Protein AF-A0AA47AHB0-F1 (afdb_monomer)

pLDDT: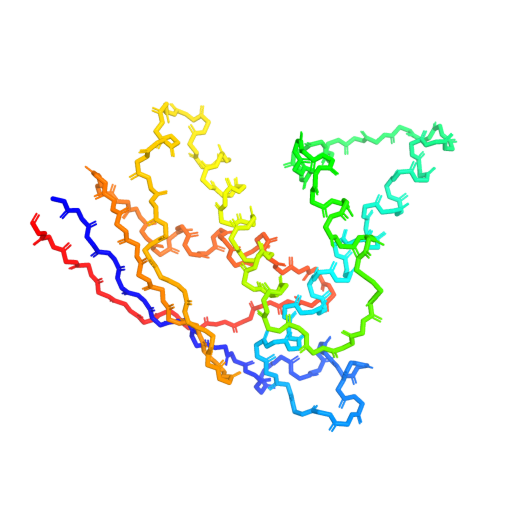 mean 71.01, std 17.1, range [33.78, 92.31]

Foldseek 3Di:
DKKKKKKKFFPQVVQCVLCVVVPPPHRDFLLSLLLVLVVVVVVVVVVVVVCVVVPHDDPDCPLLDDPDPVVVCVVVVDPDDPDDPVNSVVLLVVLLLSLLCVVCPPDPCSVFKDFPDWDGDGRIIITMIGGPDDDPVVVSVVSSQVSSADPSRHTDIDMDIDMDDD

Nearest PDB structures (foldseek):
  3i5k-assembly2_B  TM=6.118E-01  e=2.746E+00  Hepatitis C virus JFH-1
  2qe5-assembly2_B  TM=5.670E-01  e=3.506E+00  Hepatitis C virus subtype 1b
  3gnv-assembly2_B  TM=5.546E-01  e=3.727E+00  Hepatitis C virus isolate HC-J4
  2xwy-assembly1_A  TM=5.622E-01  e=4.476E+00  Hepacivirus hominis

Mean predicted aligned error: 10.67 Å

Sequence (166 aa):
MYQYRANVEFDIDGLKDFYIDDLMEQELNIYLMVECWIRDYIDINDMYIRMVEDGHEILEWESFLPSELSYRSLFVASNYKLGYKNQCIDYLYARFKQVVKGELISNSLIDRLEIERVYLLQNSMQILLNCNYNIDFEKFIKRWMAICSTEYHPVYYKLEGNVFIV

Organism: NCBI:txid423477

Solvent-accessible surface area (backbone atoms only — not comparable to full-atom values): 9806 Å² total; per-residue (Å²): 80,32,38,41,40,36,38,40,37,47,44,52,81,84,41,44,82,58,41,51,90,75,37,81,92,51,82,85,30,49,65,59,54,41,50,50,28,52,48,53,54,49,52,53,49,56,49,48,52,51,40,53,75,73,66,53,90,79,85,85,57,78,84,75,54,74,96,50,76,64,59,57,52,60,58,70,70,43,79,92,60,93,83,56,73,64,58,46,52,52,49,54,52,52,39,44,52,48,41,50,54,64,75,34,74,86,46,102,51,76,95,43,66,44,78,76,42,78,46,83,46,66,53,33,37,39,38,33,37,42,25,79,56,92,70,68,57,68,62,48,53,52,52,34,53,58,69,50,35,44,92,70,46,68,82,55,68,48,84,48,71,55,82,45,86,92

Secondary structure (DSSP, 8-state):
-EEEEEEEEE-HHHHGGGGTTT-TTS---HHHHHHHHHHHHHHHHHHHHHHHHTT----S-TTTS-S-THHHHHHHSS---S--HHHHHHHHHHHHHHHHHHHTTTSS-GGGEEEEEEEE-SSEEEEEEEESS---HHHHHHHHHHHH--SSS---EEEEEEEEE-

Structure (mmCIF, N/CA/C/O backbone):
data_AF-A0AA47AHB0-F1
#
_entry.id   AF-A0AA47AHB0-F1
#
loop_
_atom_site.group_PDB
_atom_site.id
_atom_site.type_symbol
_atom_site.label_atom_id
_atom_site.label_alt_id
_atom_site.label_comp_id
_atom_site.label_asym_id
_atom_site.label_entity_id
_atom_site.label_seq_id
_atom_site.pdbx_PDB_ins_code
_atom_site.Cartn_x
_atom_site.Cartn_y
_atom_site.Cartn_z
_atom_site.occupancy
_atom_site.B_iso_or_equiv
_atom_site.auth_seq_id
_atom_site.auth_comp_id
_atom_site.auth_asym_id
_atom_site.auth_atom_id
_atom_site.pdbx_PDB_model_num
ATOM 1 N N . MET A 1 1 ? -13.330 0.244 21.647 1.00 77.44 1 MET A N 1
ATOM 2 C CA . MET A 1 1 ? -12.214 0.531 20.719 1.00 77.44 1 MET A CA 1
ATOM 3 C C . MET A 1 1 ? -12.363 -0.415 19.536 1.00 77.44 1 MET A C 1
ATOM 5 O O . MET A 1 1 ? -12.715 -1.565 19.752 1.00 77.44 1 MET A O 1
ATOM 9 N N . TYR A 1 2 ? -12.188 0.041 18.299 1.00 83.00 2 TYR A N 1
ATOM 10 C CA . TYR A 1 2 ? -12.297 -0.833 17.127 1.00 83.00 2 TYR A CA 1
ATOM 11 C C . TYR A 1 2 ? -10.905 -1.271 16.696 1.00 83.00 2 TYR A C 1
ATOM 13 O O . TYR A 1 2 ? -10.003 -0.441 16.578 1.00 83.00 2 TYR A O 1
ATOM 21 N N . GLN A 1 3 ? -10.744 -2.565 16.450 1.00 86.31 3 GLN A N 1
ATOM 22 C CA . GLN A 1 3 ? -9.514 -3.119 15.913 1.00 86.31 3 GLN A CA 1
ATOM 23 C C . GLN A 1 3 ? -9.807 -3.807 14.583 1.00 86.31 3 GLN A C 1
ATOM 25 O O . GLN A 1 3 ? -10.663 -4.691 14.496 1.00 86.31 3 GLN A O 1
ATOM 30 N N . TYR A 1 4 ? -9.070 -3.412 13.551 1.00 87.19 4 TYR A N 1
ATOM 31 C CA . TYR A 1 4 ? -9.202 -3.960 12.207 1.00 87.19 4 TYR A CA 1
ATOM 32 C C . TYR A 1 4 ? -7.964 -4.764 11.861 1.00 8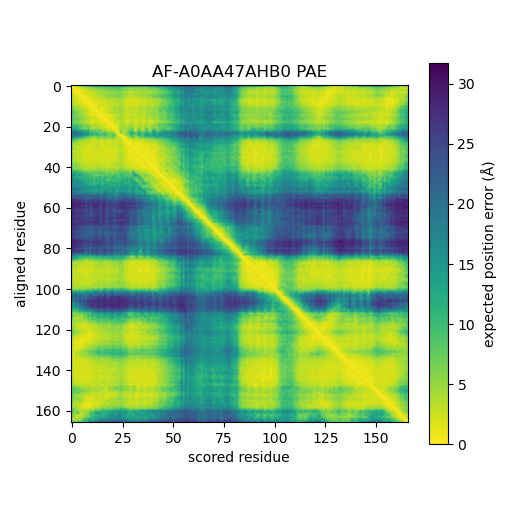7.19 4 TYR A C 1
ATOM 34 O O . TYR A 1 4 ? -6.836 -4.301 12.045 1.00 87.19 4 TYR A O 1
ATOM 42 N N . ARG A 1 5 ? -8.190 -5.976 11.355 1.00 89.56 5 ARG A N 1
ATOM 43 C CA . ARG A 1 5 ? -7.135 -6.865 10.873 1.00 89.56 5 ARG A CA 1
ATOM 44 C C . ARG A 1 5 ? -7.430 -7.244 9.437 1.00 89.56 5 ARG A C 1
ATOM 46 O O . ARG A 1 5 ? -8.510 -7.767 9.162 1.00 89.56 5 ARG A O 1
ATOM 53 N N . ALA A 1 6 ? -6.470 -7.012 8.553 1.00 88.88 6 ALA A N 1
ATOM 54 C CA . ALA A 1 6 ? -6.535 -7.474 7.173 1.00 88.88 6 ALA A CA 1
ATOM 55 C C . ALA A 1 6 ? -5.233 -8.127 6.734 1.00 88.88 6 ALA A C 1
ATOM 57 O O . ALA A 1 6 ? -4.149 -7.729 7.155 1.00 88.88 6 ALA A O 1
ATOM 58 N N . ASN A 1 7 ? -5.377 -9.081 5.826 1.00 90.94 7 ASN A N 1
ATOM 59 C CA . ASN A 1 7 ? -4.360 -9.504 4.891 1.00 90.94 7 ASN A CA 1
ATOM 60 C C . ASN A 1 7 ? -4.733 -8.941 3.511 1.00 90.94 7 ASN A C 1
ATOM 62 O O . ASN A 1 7 ? -5.852 -9.128 3.030 1.00 90.94 7 ASN A O 1
ATOM 66 N N . VAL A 1 8 ? -3.804 -8.218 2.903 1.00 90.75 8 VAL A N 1
ATOM 67 C CA . VAL A 1 8 ? -3.884 -7.744 1.521 1.00 90.75 8 VAL A CA 1
ATOM 68 C C . VAL A 1 8 ? -3.012 -8.676 0.699 1.00 90.75 8 VAL A C 1
ATOM 70 O O . VAL A 1 8 ? -1.794 -8.637 0.840 1.00 90.75 8 VAL A O 1
ATOM 73 N N . GLU A 1 9 ? -3.617 -9.541 -0.105 1.00 92.31 9 GLU A N 1
ATOM 74 C CA . GLU A 1 9 ? -2.903 -10.488 -0.968 1.00 92.31 9 GLU A CA 1
ATOM 75 C C . GLU A 1 9 ? -2.778 -9.906 -2.366 1.00 92.31 9 GLU A C 1
ATOM 77 O O . GLU A 1 9 ? -3.791 -9.573 -2.975 1.00 92.31 9 GLU A O 1
ATOM 82 N N . PHE A 1 10 ? -1.555 -9.773 -2.870 1.00 89.19 10 PHE A N 1
ATOM 83 C CA . PHE A 1 10 ? -1.300 -9.197 -4.186 1.00 89.19 10 PHE A CA 1
ATOM 84 C C . PHE A 1 10 ? -1.364 -10.281 -5.262 1.00 89.19 10 PHE A C 1
ATOM 86 O O . PHE A 1 10 ? -0.796 -11.363 -5.099 1.00 89.19 10 PHE A O 1
ATOM 93 N N . ASP A 1 11 ? -2.033 -9.976 -6.374 1.00 88.56 11 ASP A N 1
ATOM 94 C CA . ASP A 1 11 ? -2.075 -10.841 -7.554 1.00 88.56 11 ASP A CA 1
ATOM 95 C C . ASP A 1 11 ? -0.775 -10.689 -8.350 1.00 88.56 11 ASP A C 1
ATOM 97 O O . ASP A 1 11 ? -0.711 -10.025 -9.381 1.00 88.56 11 ASP A O 1
ATOM 101 N N . ILE A 1 12 ? 0.299 -11.261 -7.804 1.00 86.00 12 ILE A N 1
ATOM 102 C CA . ILE A 1 12 ? 1.646 -11.159 -8.367 1.00 86.00 12 ILE A CA 1
ATOM 103 C C . ILE A 1 12 ? 1.680 -11.668 -9.808 1.00 86.00 12 ILE A C 1
ATOM 105 O O . ILE A 1 12 ? 2.302 -11.040 -10.660 1.00 86.00 12 ILE A O 1
ATOM 109 N N . ASP A 1 13 ? 0.999 -12.776 -10.101 1.00 84.88 13 ASP A N 1
ATOM 110 C CA . ASP A 1 13 ? 0.973 -13.335 -11.451 1.00 84.88 13 ASP A CA 1
ATOM 111 C C . ASP A 1 13 ? 0.252 -12.408 -12.434 1.00 84.88 13 ASP A C 1
ATOM 113 O O . ASP A 1 13 ? 0.768 -12.180 -13.527 1.00 84.88 13 ASP A O 1
ATOM 117 N N . GLY A 1 14 ? -0.876 -11.813 -12.029 1.00 84.06 14 GLY A N 1
ATOM 118 C CA . GLY A 1 14 ? -1.599 -10.820 -12.828 1.00 84.06 14 GLY A CA 1
ATOM 119 C C . GLY A 1 14 ? -0.876 -9.476 -12.985 1.00 84.06 14 GLY A C 1
ATOM 120 O O . GLY A 1 14 ? -1.252 -8.681 -13.845 1.00 84.06 14 GLY A O 1
ATOM 121 N N . LEU A 1 15 ? 0.156 -9.212 -12.178 1.00 86.38 15 LEU A N 1
ATOM 122 C CA . LEU A 1 15 ? 0.914 -7.959 -12.197 1.00 86.38 15 LEU A CA 1
ATOM 123 C C . LEU A 1 15 ? 2.243 -8.045 -12.955 1.00 86.38 15 LEU A C 1
ATOM 125 O O . LEU A 1 15 ? 2.773 -7.003 -13.323 1.00 86.38 15 LEU A O 1
ATOM 129 N N . LYS A 1 16 ? 2.778 -9.242 -13.229 1.00 85.31 16 LYS A N 1
ATOM 130 C CA . LYS A 1 16 ? 4.114 -9.431 -13.836 1.00 85.31 16 LYS A CA 1
ATOM 131 C C . LYS A 1 16 ? 4.373 -8.571 -15.074 1.00 85.31 16 LYS A C 1
ATOM 133 O O . LYS A 1 16 ? 5.446 -7.985 -15.174 1.00 85.31 16 LYS A O 1
ATOM 138 N N . ASP A 1 17 ? 3.396 -8.460 -15.970 1.00 85.00 17 ASP A N 1
ATOM 139 C CA . ASP A 1 17 ? 3.545 -7.715 -17.226 1.00 85.00 17 ASP A CA 1
ATOM 140 C C . ASP A 1 17 ? 3.756 -6.208 -17.006 1.00 85.00 17 ASP A C 1
ATOM 142 O O . ASP A 1 17 ? 4.444 -5.565 -17.794 1.00 85.00 17 ASP A O 1
ATOM 146 N N . PHE A 1 18 ? 3.219 -5.648 -15.919 1.00 84.62 18 PHE A N 1
ATOM 147 C CA . PHE A 1 18 ? 3.375 -4.228 -15.588 1.00 84.62 18 PHE A CA 1
ATOM 148 C C . PHE A 1 18 ? 4.712 -3.903 -14.921 1.00 84.62 18 PHE A C 1
ATOM 150 O O . PHE A 1 18 ? 5.108 -2.748 -14.886 1.00 84.62 18 PHE A O 1
ATOM 157 N N . TYR A 1 19 ? 5.403 -4.912 -14.392 1.00 85.00 19 TYR A N 1
ATOM 158 C CA . TYR A 1 19 ? 6.684 -4.759 -13.701 1.00 85.00 19 TYR A CA 1
ATOM 159 C C . TYR A 1 19 ? 7.841 -5.367 -14.502 1.00 85.00 19 TYR A C 1
ATOM 161 O O . TYR A 1 19 ? 8.943 -5.509 -13.982 1.00 85.00 19 TYR A O 1
ATOM 169 N N . ILE A 1 20 ? 7.614 -5.767 -15.758 1.00 83.00 20 ILE A N 1
ATOM 170 C CA . ILE A 1 20 ? 8.561 -6.582 -16.531 1.00 83.00 20 ILE A CA 1
ATOM 171 C C . ILE A 1 20 ? 9.941 -5.935 -16.680 1.00 83.00 20 ILE A C 1
ATOM 173 O O . ILE A 1 20 ? 10.952 -6.626 -16.561 1.00 83.00 20 ILE A O 1
ATOM 177 N N . ASP A 1 21 ? 9.981 -4.613 -16.842 1.00 82.19 21 ASP A N 1
ATOM 178 C CA . ASP A 1 21 ? 11.222 -3.847 -16.976 1.00 82.19 21 ASP A CA 1
ATOM 179 C C . ASP A 1 21 ? 12.012 -3.777 -15.655 1.00 82.19 21 ASP A C 1
ATOM 181 O O . ASP A 1 21 ? 13.229 -3.589 -15.658 1.00 82.19 21 ASP A O 1
ATOM 185 N N . ASP A 1 22 ? 11.341 -4.003 -14.524 1.00 80.44 22 ASP A N 1
ATOM 186 C CA . ASP A 1 22 ? 11.926 -4.012 -13.181 1.00 80.44 22 ASP A CA 1
ATOM 187 C C . ASP A 1 22 ? 12.292 -5.411 -12.684 1.00 80.44 22 ASP A C 1
ATOM 189 O O . ASP A 1 22 ? 13.046 -5.559 -11.719 1.00 80.44 22 ASP A O 1
ATOM 193 N N . LEU A 1 23 ? 11.798 -6.455 -13.354 1.00 74.31 23 LEU A N 1
ATOM 194 C CA . LEU A 1 23 ? 11.972 -7.851 -12.950 1.00 74.31 23 LEU A CA 1
ATOM 195 C C . LEU A 1 23 ? 13.340 -8.453 -13.292 1.00 74.31 23 LEU A C 1
ATOM 197 O O . LEU A 1 23 ? 13.541 -9.645 -13.073 1.00 74.31 23 LEU A O 1
ATOM 201 N N . MET A 1 24 ? 14.284 -7.632 -13.764 1.00 69.94 24 MET A N 1
ATOM 202 C CA . MET A 1 24 ? 15.654 -7.966 -14.187 1.00 69.94 24 MET A CA 1
ATOM 203 C C . MET A 1 24 ? 16.184 -9.336 -13.708 1.00 69.94 24 MET A C 1
ATOM 205 O O . MET A 1 24 ? 16.384 -10.232 -14.525 1.00 69.94 24 MET A O 1
ATOM 209 N N . GLU A 1 25 ? 16.410 -9.504 -12.396 1.00 60.38 25 GLU A N 1
ATOM 210 C CA . GLU A 1 25 ? 16.933 -10.741 -11.777 1.00 60.38 25 GLU A CA 1
ATOM 211 C C . GLU A 1 25 ? 16.111 -11.224 -10.563 1.00 60.38 25 GLU A C 1
ATOM 213 O O . GLU A 1 25 ? 16.530 -12.138 -9.849 1.00 60.38 25 GLU A O 1
ATOM 218 N N . GLN A 1 26 ? 14.970 -10.596 -10.270 1.00 68.06 26 GLN A N 1
ATOM 219 C CA . GLN A 1 26 ? 14.223 -10.831 -9.031 1.00 68.06 26 GLN A CA 1
ATOM 220 C C . GLN A 1 26 ? 12.770 -11.188 -9.320 1.00 68.06 26 GLN A C 1
ATOM 222 O O . GLN A 1 26 ? 12.147 -10.636 -10.220 1.00 68.06 26 GLN A O 1
ATOM 227 N N . GLU A 1 27 ? 12.211 -12.106 -8.530 1.00 81.31 27 GLU A N 1
ATOM 228 C CA . GLU A 1 27 ? 10.776 -12.376 -8.574 1.00 81.31 27 GLU A CA 1
ATOM 229 C C . GLU A 1 27 ? 9.989 -11.175 -8.046 1.00 81.31 27 GLU A C 1
ATOM 231 O O . GLU A 1 27 ? 10.354 -10.572 -7.026 1.00 81.31 27 GLU A O 1
ATOM 236 N N . LEU A 1 28 ? 8.868 -10.879 -8.711 1.00 83.56 28 LEU A N 1
ATOM 237 C CA . LEU A 1 28 ? 7.942 -9.848 -8.269 1.00 83.56 28 LEU A CA 1
ATOM 238 C C . LEU A 1 28 ? 7.465 -10.178 -6.854 1.00 83.56 28 LEU A C 1
ATOM 240 O O . LEU A 1 28 ? 6.947 -11.259 -6.582 1.00 83.56 28 LEU A O 1
ATOM 244 N N . ASN A 1 29 ? 7.665 -9.230 -5.952 1.00 87.00 29 ASN A N 1
ATOM 245 C CA . ASN A 1 29 ? 7.243 -9.306 -4.565 1.00 87.00 29 ASN A CA 1
ATOM 246 C C . ASN A 1 29 ? 6.885 -7.896 -4.088 1.00 87.00 29 ASN A C 1
ATOM 248 O O . ASN A 1 29 ? 7.202 -6.906 -4.751 1.00 87.00 29 ASN A O 1
ATOM 252 N N . ILE A 1 30 ? 6.260 -7.793 -2.918 1.00 86.31 30 ILE A N 1
ATOM 253 C CA . ILE A 1 30 ? 5.766 -6.508 -2.413 1.00 86.31 30 ILE A CA 1
ATOM 254 C C . ILE A 1 30 ? 6.859 -5.442 -2.260 1.00 86.31 30 ILE A C 1
ATOM 256 O O . ILE A 1 30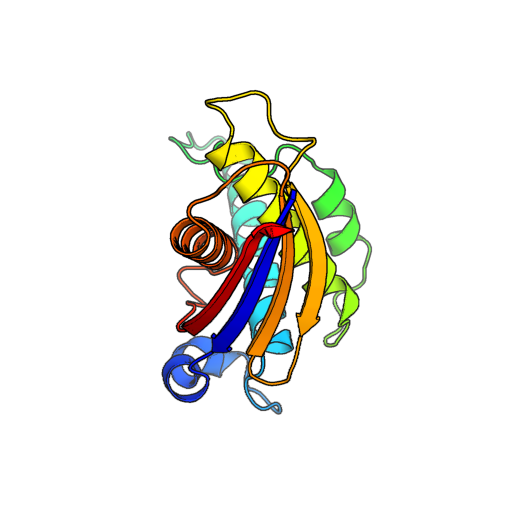 ? 6.575 -4.259 -2.418 1.00 86.31 30 ILE A O 1
ATOM 260 N N . TYR A 1 31 ? 8.100 -5.830 -1.952 1.00 83.50 31 TYR A N 1
ATOM 261 C CA . TYR A 1 31 ? 9.181 -4.862 -1.793 1.00 83.50 31 TYR A CA 1
ATOM 262 C C . TYR A 1 31 ? 9.531 -4.237 -3.137 1.00 83.50 31 TYR A C 1
ATOM 264 O O . TYR A 1 31 ? 9.570 -3.017 -3.224 1.00 83.50 31 TYR A O 1
ATOM 272 N N . LEU A 1 32 ? 9.677 -5.056 -4.184 1.00 84.94 32 LEU A N 1
ATOM 273 C CA . LEU A 1 32 ? 9.896 -4.553 -5.540 1.00 84.94 32 LEU A CA 1
ATOM 274 C C . LEU A 1 32 ? 8.721 -3.680 -5.998 1.00 84.94 32 LEU A C 1
ATOM 276 O O . LEU A 1 32 ? 8.930 -2.591 -6.518 1.00 84.94 32 LEU A O 1
ATOM 280 N N . MET A 1 33 ? 7.483 -4.105 -5.723 1.00 87.19 33 MET A N 1
ATOM 281 C CA . MET A 1 33 ? 6.298 -3.317 -6.072 1.00 87.19 33 MET A CA 1
ATOM 282 C C . MET A 1 33 ? 6.320 -1.924 -5.436 1.00 87.19 33 MET A C 1
ATOM 284 O O . MET A 1 33 ? 6.097 -0.926 -6.118 1.00 87.19 33 MET A O 1
ATOM 288 N N . VAL A 1 34 ? 6.604 -1.855 -4.132 1.00 85.31 34 VAL A N 1
ATOM 289 C CA . VAL A 1 34 ? 6.673 -0.588 -3.397 1.00 85.31 34 VAL A CA 1
ATOM 290 C C . VAL A 1 34 ? 7.861 0.257 -3.855 1.00 85.31 34 VAL A C 1
ATOM 292 O O . VAL A 1 34 ? 7.728 1.474 -3.939 1.00 85.31 34 VAL A O 1
ATOM 295 N N . GLU A 1 35 ? 9.001 -0.352 -4.183 1.00 81.81 35 GLU A N 1
ATOM 296 C CA . GLU A 1 35 ? 10.150 0.360 -4.752 1.00 81.81 35 GLU A CA 1
ATOM 297 C C . GLU A 1 35 ? 9.787 1.048 -6.076 1.00 81.81 35 GLU A C 1
ATOM 299 O O . GLU A 1 35 ? 10.059 2.241 -6.229 1.00 81.81 35 GLU A O 1
ATOM 304 N N . CYS A 1 36 ? 9.095 0.358 -6.987 1.00 84.31 36 CYS A N 1
ATOM 305 C CA . CYS A 1 36 ? 8.622 0.959 -8.236 1.00 84.31 36 CYS A CA 1
ATOM 306 C C . CYS A 1 36 ? 7.635 2.105 -7.976 1.00 84.31 36 CYS A C 1
ATOM 308 O O . CYS A 1 36 ? 7.762 3.174 -8.566 1.00 84.31 36 CYS A O 1
ATOM 310 N N . TRP A 1 37 ? 6.708 1.941 -7.025 1.00 87.19 37 TRP A N 1
ATOM 311 C CA . TRP A 1 37 ? 5.786 3.013 -6.634 1.00 87.19 37 TRP A CA 1
ATOM 312 C C . TRP A 1 37 ? 6.501 4.255 -6.098 1.00 87.19 37 TRP A C 1
ATOM 314 O O . TRP A 1 37 ? 6.108 5.381 -6.404 1.00 87.19 37 TRP A O 1
ATOM 324 N N . ILE A 1 38 ? 7.544 4.064 -5.284 1.00 80.56 38 ILE A N 1
ATOM 325 C CA . ILE A 1 38 ? 8.357 5.165 -4.760 1.00 80.56 38 ILE A CA 1
ATOM 326 C C . ILE A 1 38 ? 9.070 5.873 -5.913 1.00 80.56 38 ILE A C 1
ATOM 328 O O . ILE A 1 38 ? 9.065 7.104 -5.951 1.00 80.56 38 ILE A O 1
ATOM 332 N N . ARG A 1 39 ? 9.684 5.117 -6.830 1.00 80.56 39 ARG A N 1
ATOM 333 C CA . ARG A 1 39 ? 10.415 5.670 -7.975 1.00 80.56 39 ARG A CA 1
ATOM 334 C C . ARG A 1 39 ? 9.500 6.503 -8.857 1.00 80.56 39 ARG A C 1
ATOM 336 O O . ARG A 1 39 ? 9.773 7.683 -9.044 1.00 80.56 39 ARG A O 1
ATOM 343 N N . ASP A 1 40 ? 8.383 5.932 -9.294 1.00 80.25 40 ASP A N 1
ATOM 344 C CA . ASP A 1 40 ? 7.414 6.640 -10.126 1.00 80.25 40 ASP A CA 1
ATOM 345 C C . ASP A 1 40 ? 6.921 7.914 -9.447 1.00 80.25 40 ASP A C 1
ATOM 347 O O . ASP A 1 40 ? 6.800 8.965 -10.068 1.00 80.25 40 ASP A O 1
ATOM 351 N N . TYR A 1 41 ? 6.656 7.842 -8.143 1.00 75.06 41 TYR A N 1
ATOM 352 C CA . TYR A 1 41 ? 6.228 9.006 -7.392 1.00 75.06 41 TYR A CA 1
ATOM 353 C C . TYR A 1 41 ? 7.295 10.110 -7.354 1.00 75.06 41 TYR A C 1
ATOM 355 O O . TYR A 1 41 ? 6.956 11.290 -7.447 1.00 75.06 41 TYR A O 1
ATOM 363 N N . ILE A 1 42 ? 8.574 9.761 -7.205 1.00 72.62 42 ILE A N 1
ATOM 364 C CA . ILE A 1 42 ? 9.671 10.736 -7.258 1.00 72.62 42 ILE A CA 1
ATOM 365 C C . ILE A 1 42 ? 9.775 11.330 -8.663 1.00 72.62 42 ILE A C 1
ATOM 367 O O . ILE A 1 42 ? 9.806 12.554 -8.789 1.00 72.62 42 ILE A O 1
ATOM 371 N N . ASP A 1 43 ? 9.744 10.493 -9.699 1.00 69.25 43 ASP A N 1
ATOM 372 C CA . ASP A 1 43 ? 9.872 10.918 -11.093 1.00 69.25 43 ASP A CA 1
ATOM 373 C C . ASP A 1 43 ? 8.731 11.856 -11.514 1.00 69.25 43 ASP A C 1
ATOM 375 O O . ASP A 1 43 ? 8.980 12.912 -12.104 1.00 69.25 43 ASP A O 1
ATOM 379 N N . ILE A 1 44 ? 7.487 11.532 -11.140 1.00 65.56 44 ILE A N 1
ATOM 380 C CA . ILE A 1 44 ? 6.307 12.377 -11.383 1.00 65.56 44 ILE A CA 1
ATOM 381 C C . ILE A 1 44 ? 6.461 13.735 -10.686 1.00 65.56 44 ILE A C 1
ATOM 383 O O . ILE A 1 44 ? 6.180 14.775 -11.285 1.00 65.56 44 ILE A O 1
ATOM 387 N N . ASN A 1 45 ? 6.943 13.759 -9.441 1.00 64.50 45 ASN A N 1
ATOM 388 C CA . ASN A 1 45 ? 7.139 15.014 -8.713 1.00 64.50 45 ASN A CA 1
ATOM 389 C C . ASN A 1 45 ? 8.278 15.861 -9.280 1.00 64.50 45 ASN A C 1
ATOM 391 O O . ASN A 1 45 ? 8.147 17.080 -9.374 1.00 64.50 45 ASN A O 1
ATOM 395 N N . ASP A 1 46 ? 9.393 15.245 -9.664 1.00 66.00 46 ASP A N 1
ATOM 396 C CA . ASP A 1 46 ? 10.510 15.964 -10.274 1.00 66.00 46 ASP A CA 1
ATOM 397 C C . ASP A 1 46 ? 10.144 16.474 -11.676 1.00 66.00 46 ASP A C 1
ATOM 399 O O . ASP A 1 46 ? 10.610 17.537 -12.095 1.00 66.00 46 ASP A O 1
ATOM 403 N N . MET A 1 47 ? 9.288 15.761 -12.415 1.00 61.06 47 MET A N 1
ATOM 404 C CA . MET A 1 47 ? 8.676 16.278 -13.641 1.00 61.06 47 MET A CA 1
ATOM 405 C C . MET A 1 47 ? 7.788 17.494 -13.346 1.00 61.06 47 MET A C 1
ATOM 407 O O . MET A 1 47 ? 7.953 18.527 -13.990 1.00 61.06 47 MET A O 1
ATOM 411 N N . TYR A 1 48 ? 6.910 17.408 -12.343 1.00 59.97 48 TYR A N 1
ATOM 412 C CA . TYR A 1 48 ? 6.029 18.510 -11.946 1.00 59.97 48 TYR A CA 1
ATOM 413 C C . TYR A 1 48 ? 6.811 19.774 -11.575 1.00 59.97 48 TYR A C 1
ATOM 415 O O . TYR A 1 48 ? 6.502 20.857 -12.065 1.00 59.97 48 TYR A O 1
ATOM 423 N N . ILE A 1 49 ? 7.847 19.646 -10.740 1.00 62.47 49 ILE A N 1
ATOM 424 C CA . ILE A 1 49 ? 8.662 20.787 -10.301 1.00 62.47 49 ILE A CA 1
ATOM 425 C C . ILE A 1 49 ? 9.293 21.486 -11.503 1.00 62.47 49 ILE A C 1
ATOM 427 O O . ILE A 1 49 ? 9.195 22.705 -11.603 1.00 62.47 49 ILE A O 1
ATOM 431 N N . ARG A 1 50 ? 9.858 20.718 -12.443 1.00 60.16 50 ARG A N 1
ATOM 432 C CA . ARG A 1 50 ? 10.418 21.273 -13.681 1.00 60.16 50 ARG A CA 1
ATOM 433 C C . ARG A 1 50 ? 9.362 22.011 -14.501 1.00 60.16 50 ARG A C 1
ATOM 435 O O . ARG A 1 50 ? 9.620 23.117 -14.950 1.00 60.16 50 ARG A O 1
ATOM 442 N N . MET A 1 51 ? 8.149 21.466 -14.623 1.00 58.03 51 MET A N 1
ATOM 443 C CA . MET A 1 51 ? 7.058 22.135 -15.344 1.00 58.03 51 MET A CA 1
ATOM 444 C C . MET A 1 51 ? 6.624 23.458 -14.690 1.00 58.03 51 MET A C 1
ATOM 446 O O . MET A 1 51 ? 6.348 24.420 -15.406 1.00 58.03 51 MET A O 1
ATOM 450 N N . VAL A 1 52 ? 6.590 23.532 -13.352 1.00 60.88 52 VAL A N 1
ATOM 451 C CA . VAL A 1 52 ? 6.323 24.790 -12.625 1.00 60.88 52 VAL A CA 1
ATOM 452 C C . VAL A 1 52 ? 7.457 25.794 -12.833 1.00 60.88 52 VAL A C 1
ATOM 454 O O . VAL A 1 52 ? 7.192 26.965 -13.101 1.00 60.88 52 VAL A O 1
ATOM 457 N N . GLU A 1 53 ? 8.713 25.352 -12.709 1.00 65.69 53 GLU A N 1
ATOM 458 C CA . GLU A 1 53 ? 9.900 26.195 -12.912 1.00 65.69 53 GLU A CA 1
ATOM 459 C C . GLU A 1 53 ? 9.971 26.750 -14.344 1.00 65.69 53 GLU A C 1
ATOM 461 O O . GLU A 1 53 ? 10.330 27.913 -14.532 1.00 65.69 53 GLU A O 1
ATOM 466 N N . ASP A 1 54 ? 9.535 25.964 -15.330 1.00 67.19 54 ASP A N 1
ATOM 467 C CA . ASP A 1 54 ? 9.454 26.344 -16.745 1.00 67.19 54 ASP A CA 1
ATOM 468 C C . ASP A 1 54 ? 8.209 27.200 -17.081 1.00 67.19 54 ASP A C 1
ATOM 470 O O . ASP A 1 54 ? 8.006 27.596 -18.231 1.00 67.19 54 ASP A O 1
ATOM 474 N N . GLY A 1 55 ? 7.386 27.547 -16.083 1.00 54.69 55 GLY A N 1
ATOM 475 C CA . GLY A 1 55 ? 6.278 28.498 -16.218 1.00 54.69 55 GLY A CA 1
ATOM 476 C C . GLY A 1 55 ? 5.004 27.930 -16.850 1.00 54.69 55 GLY A C 1
ATOM 477 O O . GLY A 1 55 ? 4.176 28.700 -17.341 1.00 54.69 55 GLY A O 1
ATOM 478 N N . HIS A 1 56 ? 4.826 26.607 -16.852 1.00 52.91 56 HIS A N 1
ATOM 479 C CA . HIS A 1 56 ? 3.584 25.983 -17.305 1.00 52.91 56 HIS A CA 1
ATOM 480 C C . HIS A 1 56 ? 2.469 26.139 -16.253 1.00 52.91 56 HIS A C 1
ATOM 482 O O . HIS A 1 56 ? 2.684 25.890 -15.067 1.00 52.91 56 HIS A O 1
ATOM 488 N N . GLU A 1 57 ? 1.256 26.521 -16.675 1.00 46.91 57 GLU A N 1
ATOM 489 C CA . GLU A 1 57 ? 0.069 26.474 -15.808 1.00 46.91 57 GLU A CA 1
ATOM 490 C C . GLU A 1 57 ? -0.300 25.018 -15.513 1.00 46.91 57 GLU A C 1
ATOM 492 O O . GLU A 1 57 ? -0.527 24.229 -16.434 1.00 46.91 57 GLU A O 1
ATOM 497 N N . ILE A 1 58 ? -0.391 24.662 -14.229 1.00 50.72 58 ILE A N 1
ATOM 498 C CA . ILE A 1 58 ? -0.776 23.316 -13.806 1.00 50.72 58 ILE A CA 1
ATOM 499 C C . ILE A 1 58 ? -2.157 23.369 -13.157 1.00 50.72 58 ILE A C 1
ATOM 501 O O . ILE A 1 58 ? -2.327 23.853 -12.041 1.00 50.72 58 ILE A O 1
ATOM 505 N N . LEU A 1 59 ? -3.160 22.875 -13.880 1.00 41.28 59 LEU A N 1
ATOM 506 C CA . LEU A 1 59 ? -4.515 22.690 -13.369 1.00 41.28 59 LEU A CA 1
ATOM 507 C C . LEU A 1 59 ? -4.579 21.419 -12.499 1.00 41.28 59 LEU A C 1
ATOM 509 O O . LEU A 1 59 ? -4.276 20.328 -12.968 1.00 41.28 59 LEU A O 1
ATOM 513 N N . GLU A 1 60 ? -5.005 21.590 -11.243 1.00 42.78 60 GLU A N 1
ATOM 514 C CA . GLU A 1 60 ? -5.612 20.575 -10.354 1.00 42.78 60 GLU A CA 1
ATOM 515 C C . GLU A 1 60 ? -4.756 19.422 -9.775 1.00 42.78 60 GLU A C 1
ATOM 517 O O . GLU A 1 60 ? -5.318 18.447 -9.281 1.00 42.78 60 GLU A O 1
ATOM 522 N N . TRP A 1 61 ? -3.425 19.523 -9.699 1.00 43.31 61 TRP A N 1
ATOM 523 C CA . TRP A 1 61 ? -2.605 18.460 -9.067 1.00 43.31 61 TRP A CA 1
ATOM 524 C C . TRP A 1 61 ? -2.104 18.760 -7.643 1.00 43.31 61 TRP A C 1
ATOM 526 O O . TRP A 1 61 ? -1.553 17.873 -6.991 1.00 43.31 61 TRP A O 1
ATOM 536 N N . GLU A 1 62 ? -2.372 19.952 -7.094 1.00 37.25 62 GLU A N 1
ATOM 537 C CA . GLU A 1 62 ? -2.006 20.329 -5.710 1.00 37.25 62 GLU A CA 1
ATOM 538 C C . GLU A 1 62 ? -2.603 19.402 -4.629 1.00 37.25 62 GLU A C 1
ATOM 540 O O . GLU A 1 62 ? -2.122 19.375 -3.499 1.00 37.25 62 GLU A O 1
ATOM 545 N N . SER A 1 63 ? -3.617 18.598 -4.967 1.00 40.00 63 SER A N 1
ATOM 546 C CA . SER A 1 63 ? -4.220 17.604 -4.067 1.00 40.00 63 SER A CA 1
ATOM 547 C C . SER A 1 63 ? -3.423 16.294 -3.936 1.00 40.00 63 SER A C 1
ATOM 549 O O . SER A 1 63 ? -3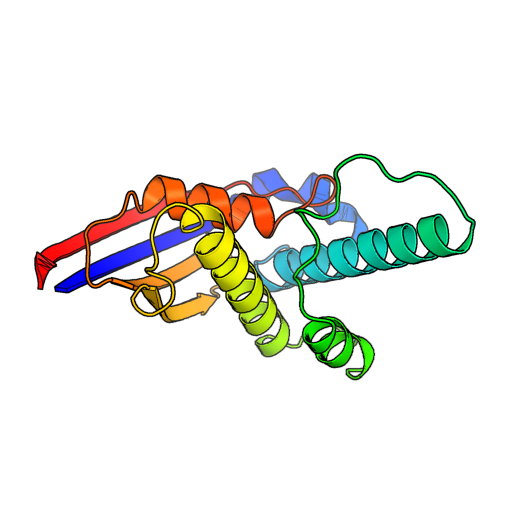.654 15.538 -2.991 1.00 40.00 63 SER A O 1
ATOM 551 N N . PHE A 1 64 ? -2.475 16.028 -4.845 1.00 39.66 64 PHE A N 1
ATOM 552 C CA . PHE A 1 64 ? -1.668 14.797 -4.881 1.00 39.66 64 PHE A CA 1
ATOM 553 C C . PHE A 1 64 ? -0.270 14.954 -4.272 1.00 39.66 64 PHE A C 1
ATOM 555 O O . PHE A 1 64 ? 0.397 13.957 -3.973 1.00 39.66 64 PHE A O 1
ATOM 562 N N . LEU A 1 65 ? 0.169 16.194 -4.047 1.00 41.47 65 LEU A N 1
ATOM 563 C CA . LEU A 1 65 ? 1.429 16.490 -3.382 1.00 41.47 65 LEU A CA 1
ATOM 564 C C . LEU A 1 65 ? 1.229 16.416 -1.858 1.00 41.47 65 LEU A C 1
ATOM 566 O O . LEU A 1 65 ? 0.438 17.184 -1.306 1.00 41.47 65 LEU A O 1
ATOM 570 N N . PRO A 1 66 ? 1.935 15.545 -1.113 1.00 40.94 66 PRO A N 1
ATOM 571 C CA . PRO A 1 66 ? 2.036 15.714 0.322 1.00 40.94 66 PRO A CA 1
ATOM 572 C C . PRO A 1 66 ? 2.607 17.093 0.605 1.00 40.94 66 PRO A C 1
ATOM 574 O O . PRO A 1 66 ? 3.681 17.456 0.131 1.00 40.94 66 PRO A O 1
ATOM 577 N N . SER A 1 67 ? 1.907 17.813 1.469 1.00 41.34 67 SER A N 1
ATOM 578 C CA . SER A 1 67 ? 2.245 19.137 1.988 1.00 41.34 67 SER A CA 1
ATOM 579 C C . SER A 1 67 ? 3.590 19.225 2.732 1.00 41.34 67 SER A C 1
ATOM 581 O O . SER A 1 67 ? 3.840 20.217 3.409 1.00 41.34 67 SER A O 1
ATOM 583 N N . GLU A 1 68 ? 4.438 18.195 2.697 1.00 43.53 68 GLU A N 1
ATOM 584 C CA . GLU A 1 68 ? 5.703 18.166 3.420 1.00 43.53 68 GLU A CA 1
ATOM 585 C C . GLU A 1 68 ? 6.864 17.739 2.518 1.00 43.53 68 GLU A C 1
ATOM 587 O O . GLU A 1 68 ? 7.091 16.560 2.243 1.00 43.53 68 GLU A O 1
ATOM 592 N N . LEU A 1 69 ? 7.683 18.737 2.179 1.00 37.97 69 LEU A N 1
ATOM 593 C CA . LEU A 1 69 ? 9.052 18.638 1.661 1.00 37.97 69 LEU A CA 1
ATOM 594 C C . LEU A 1 69 ? 9.967 17.671 2.456 1.00 37.97 69 LEU A C 1
ATOM 596 O O . LEU A 1 69 ? 11.052 17.343 1.984 1.00 37.97 69 LEU A O 1
ATOM 600 N N . SER A 1 70 ? 9.556 17.200 3.642 1.00 38.19 70 SER A N 1
ATOM 601 C CA . SER A 1 70 ? 10.332 16.319 4.529 1.00 38.19 70 SER A CA 1
ATOM 602 C C . SER A 1 70 ? 10.556 14.913 3.959 1.00 38.19 70 SER A C 1
ATOM 604 O O . SER A 1 70 ? 11.624 14.335 4.166 1.00 38.19 70 SER A O 1
ATOM 606 N N . TYR A 1 71 ? 9.605 14.373 3.188 1.00 41.84 71 TYR A N 1
ATOM 607 C CA . TYR A 1 71 ? 9.751 13.040 2.592 1.00 41.84 71 TYR A CA 1
ATOM 608 C C . TYR A 1 71 ? 10.708 13.040 1.399 1.00 41.84 71 TYR A C 1
ATOM 610 O O . TYR A 1 71 ? 11.473 12.090 1.240 1.00 41.84 71 TYR A O 1
ATOM 618 N N . ARG A 1 72 ? 10.765 14.139 0.631 1.00 40.25 72 ARG A N 1
ATOM 619 C CA . ARG A 1 72 ? 11.793 14.342 -0.404 1.00 40.25 72 ARG A CA 1
ATOM 620 C C . ARG A 1 72 ? 13.190 14.230 0.212 1.00 40.25 72 ARG A C 1
ATOM 622 O O . ARG A 1 72 ? 14.040 13.544 -0.333 1.00 40.25 72 ARG A O 1
ATOM 629 N N . SER A 1 73 ? 13.401 14.801 1.396 1.00 38.56 73 SER A N 1
ATOM 630 C CA . SER A 1 73 ? 14.680 14.734 2.113 1.00 38.56 73 SER A CA 1
ATOM 631 C C . SER A 1 73 ? 15.061 13.320 2.570 1.00 38.56 73 SER A C 1
ATOM 633 O O . SER A 1 73 ? 16.242 12.994 2.572 1.00 38.56 73 SER A O 1
ATOM 635 N N . LEU A 1 74 ? 14.094 12.468 2.934 1.00 39.62 74 LEU A N 1
ATOM 636 C CA . LEU A 1 74 ? 14.358 11.077 3.339 1.00 39.62 74 LEU A CA 1
ATOM 637 C C . LEU A 1 74 ? 14.788 10.197 2.152 1.00 39.62 74 LEU A C 1
ATOM 639 O O . LEU A 1 74 ? 15.699 9.377 2.291 1.00 39.62 74 LEU A O 1
ATOM 643 N N . PHE A 1 75 ? 14.180 10.404 0.981 1.00 38.75 75 PHE A N 1
ATOM 644 C CA . PHE A 1 75 ? 14.460 9.616 -0.225 1.00 38.75 75 PHE A CA 1
ATOM 645 C C . PHE A 1 75 ? 15.611 10.174 -1.078 1.00 38.75 75 PHE A C 1
ATOM 647 O O . PHE A 1 75 ? 16.362 9.396 -1.649 1.00 38.75 75 PHE A O 1
ATOM 654 N N . VAL A 1 76 ? 15.817 11.496 -1.117 1.00 39.28 76 VAL A N 1
ATOM 655 C CA . VAL A 1 76 ? 16.930 12.130 -1.854 1.00 39.28 76 VAL A CA 1
ATOM 656 C C . VAL A 1 76 ? 18.258 12.029 -1.087 1.00 39.28 76 VAL A C 1
ATOM 658 O O . VAL A 1 76 ? 19.315 11.947 -1.707 1.00 39.28 76 VAL A O 1
ATOM 661 N N . ALA A 1 77 ? 18.243 11.999 0.255 1.00 34.16 77 ALA A N 1
ATOM 662 C CA . ALA A 1 77 ? 19.470 11.858 1.053 1.00 34.16 77 ALA A CA 1
ATOM 663 C C . ALA A 1 77 ? 19.962 10.405 1.187 1.00 34.16 77 ALA A C 1
ATOM 665 O O . ALA A 1 77 ? 21.127 10.177 1.523 1.00 34.16 77 ALA A O 1
ATOM 666 N N . SER A 1 78 ? 19.100 9.415 0.938 1.00 35.28 78 SER A N 1
ATOM 667 C CA . SER A 1 78 ? 19.511 8.016 0.881 1.00 35.28 78 SER A CA 1
ATOM 668 C C . SER A 1 78 ? 19.890 7.679 -0.557 1.00 35.28 78 SER A C 1
ATOM 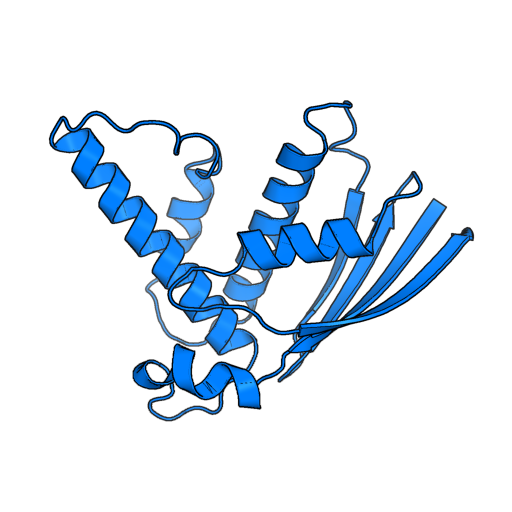670 O O . SER A 1 78 ? 19.042 7.606 -1.433 1.00 35.28 78 SER A O 1
ATOM 672 N N . ASN A 1 79 ? 21.190 7.500 -0.810 1.00 33.78 79 ASN A N 1
ATOM 673 C CA . ASN A 1 79 ? 21.698 6.918 -2.053 1.00 33.78 79 ASN A CA 1
ATOM 674 C C . ASN A 1 79 ? 20.820 5.720 -2.451 1.00 33.78 79 ASN A C 1
ATOM 676 O O . ASN A 1 79 ? 20.886 4.688 -1.780 1.00 33.78 79 ASN A O 1
ATOM 680 N N . TYR A 1 80 ? 20.008 5.881 -3.501 1.00 41.34 80 TYR A N 1
ATOM 681 C CA . TYR A 1 80 ? 19.101 4.869 -4.040 1.00 41.34 80 TYR A CA 1
ATOM 682 C C . TYR A 1 80 ? 19.909 3.597 -4.342 1.00 41.34 80 TYR A C 1
ATOM 684 O O . TYR A 1 80 ? 20.630 3.500 -5.334 1.00 41.34 80 TYR A O 1
ATOM 692 N N . LYS A 1 81 ? 19.864 2.637 -3.422 1.00 37.72 81 LYS A N 1
ATOM 693 C CA . LYS A 1 81 ? 20.380 1.283 -3.595 1.00 37.72 81 LYS A CA 1
ATOM 694 C C . LYS A 1 81 ? 19.204 0.358 -3.340 1.00 37.72 81 LYS A C 1
ATOM 696 O O . LYS A 1 81 ? 18.610 0.447 -2.267 1.00 37.72 81 LYS A O 1
ATOM 701 N N . LEU A 1 82 ? 18.900 -0.494 -4.322 1.00 40.12 82 LEU A N 1
ATOM 702 C CA . LEU A 1 82 ? 17.897 -1.555 -4.222 1.00 40.12 82 LEU A CA 1
ATOM 703 C C . LEU A 1 82 ? 17.989 -2.263 -2.856 1.00 40.12 82 LEU A C 1
ATOM 705 O O . LEU A 1 82 ? 19.088 -2.664 -2.454 1.00 40.12 82 LEU A O 1
ATOM 709 N N . GLY A 1 83 ? 16.856 -2.449 -2.166 1.00 43.59 83 GLY A N 1
ATOM 710 C CA . GLY A 1 83 ? 16.761 -3.407 -1.061 1.00 43.59 83 GLY A CA 1
ATOM 711 C C . GLY A 1 83 ? 16.621 -2.871 0.369 1.00 43.59 83 GLY A C 1
ATOM 712 O O . GLY A 1 83 ? 16.935 -3.610 1.308 1.00 43.59 83 GLY A O 1
ATOM 713 N N . TYR A 1 84 ? 16.116 -1.657 0.612 1.00 58.53 84 TYR A N 1
ATOM 714 C CA . TYR A 1 84 ? 15.855 -1.213 1.992 1.00 58.53 84 TYR A CA 1
ATOM 715 C C . TYR A 1 84 ? 14.387 -1.380 2.395 1.00 58.53 84 TYR A C 1
ATOM 717 O O . TYR A 1 84 ? 13.575 -0.467 2.290 1.00 58.53 84 TYR A O 1
ATOM 725 N N . LYS A 1 85 ? 14.074 -2.539 2.993 1.00 63.03 85 LYS A N 1
ATOM 726 C CA . LYS A 1 85 ? 12.762 -2.884 3.586 1.00 63.03 85 LYS A CA 1
ATOM 727 C C . LYS A 1 85 ? 12.124 -1.766 4.429 1.00 63.03 85 LYS A C 1
ATOM 729 O O . LYS A 1 85 ? 10.902 -1.651 4.457 1.00 63.03 85 LYS A O 1
ATOM 734 N N . ASN A 1 86 ? 12.935 -0.952 5.107 1.00 63.81 86 ASN A N 1
ATOM 735 C CA . ASN A 1 86 ? 12.458 0.163 5.930 1.00 63.81 86 ASN A CA 1
ATOM 736 C C . ASN A 1 86 ? 11.857 1.300 5.086 1.00 63.81 86 ASN A C 1
ATOM 738 O O . ASN A 1 86 ? 10.818 1.831 5.456 1.00 63.81 86 ASN A O 1
ATOM 742 N N . GLN A 1 87 ? 12.436 1.607 3.920 1.00 70.88 87 GLN A N 1
ATOM 743 C CA . GLN A 1 87 ? 11.927 2.646 3.016 1.00 70.88 87 GLN A CA 1
ATOM 744 C C . GLN A 1 87 ? 10.540 2.291 2.466 1.00 70.88 87 GLN A C 1
ATOM 746 O O . GLN A 1 87 ? 9.680 3.161 2.347 1.00 70.88 87 GLN A O 1
ATOM 751 N N . CYS A 1 88 ? 10.295 1.004 2.196 1.00 76.62 88 CYS A N 1
ATOM 752 C CA . CYS A 1 88 ? 8.980 0.523 1.776 1.00 76.62 88 CYS A CA 1
ATOM 753 C C . CYS A 1 88 ? 7.915 0.767 2.856 1.00 76.62 88 CYS A C 1
ATOM 755 O O . CYS A 1 88 ? 6.825 1.255 2.565 1.00 76.62 88 CYS A O 1
ATOM 757 N N . ILE A 1 89 ? 8.235 0.455 4.116 1.00 78.62 89 ILE A N 1
ATOM 758 C CA . ILE A 1 89 ? 7.322 0.673 5.247 1.00 78.62 89 ILE A CA 1
ATOM 759 C C . ILE A 1 89 ? 7.079 2.172 5.459 1.00 78.62 89 ILE A C 1
ATOM 761 O O . ILE A 1 89 ? 5.930 2.578 5.637 1.00 78.62 89 ILE A O 1
ATOM 765 N N . ASP A 1 90 ? 8.127 2.994 5.385 1.00 74.81 90 ASP A N 1
ATOM 766 C CA . ASP A 1 90 ? 8.020 4.447 5.536 1.00 74.81 90 ASP A CA 1
ATOM 767 C C . ASP A 1 90 ? 7.140 5.070 4.444 1.00 74.81 90 ASP A C 1
ATOM 769 O O . ASP A 1 90 ? 6.292 5.913 4.747 1.00 74.81 90 ASP A O 1
ATOM 773 N N . TYR A 1 91 ? 7.281 4.622 3.189 1.00 80.44 91 TYR A N 1
ATOM 774 C CA . TYR A 1 91 ? 6.416 5.038 2.082 1.00 80.44 91 TYR A CA 1
ATOM 775 C C . TYR A 1 91 ? 4.955 4.660 2.332 1.00 80.44 91 TYR A C 1
ATOM 777 O O . TYR A 1 91 ? 4.074 5.520 2.283 1.00 80.44 91 TYR A O 1
ATOM 785 N N . LEU A 1 92 ? 4.691 3.391 2.659 1.00 83.94 92 LEU A N 1
ATOM 786 C CA . LEU A 1 92 ? 3.341 2.906 2.948 1.00 83.94 92 LEU A CA 1
ATOM 787 C C . LEU A 1 92 ? 2.700 3.706 4.089 1.00 83.94 92 LEU A C 1
ATOM 789 O O . LEU A 1 92 ? 1.548 4.126 3.976 1.00 83.94 92 LEU A O 1
ATOM 793 N N . TYR A 1 93 ? 3.455 3.986 5.153 1.00 79.94 93 TYR A N 1
ATOM 794 C CA . TYR A 1 93 ? 2.998 4.800 6.277 1.00 79.94 93 TYR A CA 1
ATOM 795 C C . TYR A 1 93 ? 2.750 6.270 5.888 1.00 79.94 93 TYR A C 1
ATOM 797 O O . TYR A 1 93 ? 1.769 6.876 6.326 1.00 79.94 93 TYR A O 1
ATOM 805 N N . ALA A 1 94 ? 3.586 6.850 5.024 1.00 76.56 94 ALA A N 1
ATOM 806 C CA . ALA A 1 94 ? 3.385 8.199 4.499 1.00 76.56 94 ALA A CA 1
ATOM 807 C C . ALA A 1 94 ? 2.086 8.300 3.686 1.00 76.56 94 ALA A C 1
ATOM 809 O O . ALA A 1 94 ? 1.284 9.213 3.898 1.00 76.56 94 ALA A O 1
ATOM 810 N N . ARG A 1 95 ? 1.838 7.326 2.801 1.00 82.75 95 ARG A N 1
ATOM 811 C CA . ARG A 1 95 ? 0.597 7.245 2.018 1.00 82.75 95 ARG A CA 1
ATOM 812 C C . ARG A 1 95 ? -0.621 7.000 2.888 1.00 82.75 95 ARG A C 1
ATOM 814 O O . ARG A 1 95 ? -1.646 7.639 2.680 1.00 82.75 95 ARG A O 1
ATOM 821 N N . PHE A 1 96 ? -0.493 6.171 3.920 1.00 82.25 96 PHE A N 1
ATOM 822 C CA . PHE A 1 96 ? -1.545 5.997 4.915 1.00 82.25 96 PHE A CA 1
ATOM 823 C C . PHE A 1 96 ? -1.921 7.339 5.548 1.00 82.25 96 PHE A C 1
ATOM 825 O O . PHE A 1 96 ? -3.095 7.696 5.583 1.00 82.25 96 PHE A O 1
ATOM 832 N N . LYS A 1 97 ? -0.934 8.134 5.982 1.00 76.56 97 LYS A N 1
ATOM 833 C CA . LYS A 1 97 ? -1.187 9.467 6.545 1.00 76.56 97 LYS A CA 1
ATOM 834 C C . LYS A 1 97 ? -1.858 10.413 5.551 1.00 76.56 97 LYS A C 1
ATOM 836 O O . LYS A 1 97 ? -2.684 11.218 5.972 1.00 76.56 97 LYS A O 1
ATOM 841 N N . GLN A 1 98 ? -1.534 10.333 4.260 1.00 75.19 98 GLN A N 1
ATOM 842 C CA . GLN A 1 98 ? -2.223 11.112 3.225 1.00 75.19 98 GLN A CA 1
ATOM 843 C C . GLN A 1 98 ? -3.691 10.704 3.099 1.00 75.19 98 GLN A C 1
ATOM 845 O O . GLN A 1 98 ? -4.548 11.580 3.074 1.00 75.19 98 GLN A O 1
ATOM 850 N N . VAL A 1 99 ? -3.991 9.401 3.098 1.00 77.25 99 VAL A N 1
ATOM 851 C CA . VAL A 1 99 ? -5.372 8.891 3.084 1.00 77.25 99 VAL A CA 1
ATOM 852 C C . VAL A 1 99 ? -6.107 9.371 4.329 1.00 77.25 99 VAL A C 1
ATOM 854 O O . VAL A 1 99 ? -7.189 9.922 4.214 1.00 77.25 99 VAL A O 1
ATOM 857 N N . VAL A 1 100 ? -5.501 9.257 5.514 1.00 73.44 100 VAL A N 1
ATOM 858 C CA . VAL A 1 100 ? -6.076 9.773 6.766 1.00 73.44 100 VAL A CA 1
ATOM 859 C C . VAL A 1 100 ? -6.353 11.271 6.669 1.00 73.44 100 VAL A C 1
ATOM 861 O O . VAL A 1 100 ? -7.445 11.699 7.018 1.00 73.44 100 VAL A O 1
ATOM 864 N N . LYS A 1 101 ? -5.415 12.074 6.154 1.00 68.44 101 LYS A N 1
ATOM 865 C CA . LYS A 1 101 ? -5.623 13.516 5.960 1.00 68.44 101 LYS A CA 1
ATOM 866 C C . LYS A 1 101 ? -6.747 13.798 4.956 1.00 68.44 101 LYS A C 1
ATOM 868 O O . LYS A 1 101 ? -7.612 14.597 5.281 1.00 68.44 101 LYS A O 1
ATOM 873 N N . GLY A 1 102 ? -6.754 13.145 3.790 1.00 63.50 102 GLY A N 1
ATOM 874 C CA . GLY A 1 102 ? -7.705 13.368 2.690 1.00 63.50 102 GLY A CA 1
ATOM 875 C C . GLY A 1 102 ? -9.124 12.853 2.958 1.00 63.50 102 GLY A C 1
ATOM 876 O O . GLY A 1 102 ? -10.098 13.544 2.677 1.00 63.50 102 GLY A O 1
ATOM 877 N N . GLU A 1 103 ? -9.253 11.677 3.571 1.00 55.28 103 GLU A N 1
ATOM 878 C CA . GLU A 1 103 ? -10.533 11.089 3.990 1.00 55.28 103 GLU A CA 1
ATOM 879 C C . GLU A 1 103 ? -11.194 11.865 5.131 1.00 55.28 103 GLU A C 1
ATOM 881 O O . GLU A 1 103 ? -12.419 11.862 5.256 1.00 55.28 103 GLU A O 1
ATOM 886 N N . LEU A 1 104 ? -10.390 12.518 5.978 1.00 51.75 104 LEU A N 1
ATOM 887 C CA . LEU A 1 104 ? -10.848 13.184 7.199 1.00 51.75 104 LEU A CA 1
ATOM 888 C C . LEU A 1 104 ? -10.905 14.712 7.084 1.00 51.75 104 LEU A C 1
ATOM 890 O O . LEU A 1 104 ? -11.176 15.370 8.088 1.00 51.75 104 LEU A O 1
ATOM 894 N N . ILE A 1 105 ? -10.758 15.299 5.886 1.00 47.69 105 ILE A N 1
ATOM 895 C CA . ILE A 1 105 ? -10.986 16.748 5.682 1.00 47.69 105 ILE A CA 1
ATOM 896 C C . ILE A 1 105 ? -12.427 17.148 6.074 1.00 47.69 105 ILE A C 1
ATOM 898 O O . ILE A 1 105 ? -12.687 18.313 6.360 1.00 47.69 105 ILE A O 1
ATOM 902 N N . SER A 1 106 ? -13.366 16.200 6.203 1.00 47.91 106 SER A N 1
ATOM 903 C CA . SER A 1 106 ? -14.718 16.502 6.687 1.00 47.91 106 SER A CA 1
ATOM 904 C C . SER A 1 106 ? -14.901 16.458 8.211 1.00 47.91 106 SER A C 1
ATOM 906 O O . SER A 1 106 ? -15.933 16.928 8.676 1.00 47.91 106 SER A O 1
ATOM 908 N N . ASN A 1 107 ? -13.981 15.890 9.004 1.00 45.50 107 ASN A N 1
ATOM 909 C CA . ASN A 1 107 ? -14.127 15.784 10.464 1.00 45.50 107 ASN A CA 1
ATOM 910 C C . ASN A 1 107 ? -12.755 15.668 11.148 1.00 45.50 107 ASN A C 1
ATOM 912 O O . ASN A 1 107 ? -12.012 14.733 10.884 1.00 45.50 107 ASN A O 1
ATOM 916 N N . SER A 1 108 ? -12.462 16.573 12.082 1.00 48.78 108 SER A N 1
ATOM 917 C CA . SER A 1 108 ? -11.246 16.719 12.906 1.00 48.78 108 SER A CA 1
ATOM 918 C C . SER A 1 108 ? -10.766 15.455 13.672 1.00 48.78 108 SER A C 1
ATOM 920 O O . SER A 1 108 ? -10.760 15.434 14.904 1.00 48.78 108 SER A O 1
ATOM 922 N N . LEU A 1 109 ? -10.385 14.378 12.979 1.00 51.44 109 LEU A N 1
ATOM 923 C CA . LEU A 1 109 ? -10.163 13.036 13.549 1.00 51.44 109 LEU A CA 1
ATOM 924 C C . LEU A 1 109 ? -8.765 12.456 13.267 1.00 51.44 109 LEU A C 1
ATOM 926 O O . LEU A 1 109 ? -8.553 11.263 13.486 1.00 51.44 109 LEU A O 1
ATOM 930 N N . ILE A 1 110 ? -7.820 13.290 12.819 1.00 51.94 110 ILE A N 1
ATOM 931 C CA . ILE A 1 110 ? -6.433 12.896 12.502 1.00 51.94 110 ILE A CA 1
ATOM 932 C C . ILE A 1 110 ? -5.759 12.168 13.685 1.00 51.94 110 ILE A C 1
ATOM 934 O O . ILE A 1 110 ? -5.032 11.206 13.461 1.00 51.94 110 ILE A O 1
ATOM 938 N N . ASP A 1 111 ? -6.088 12.519 14.932 1.00 54.59 111 ASP A N 1
ATOM 939 C CA . ASP A 1 111 ? -5.473 11.941 16.142 1.00 54.59 111 ASP A CA 1
ATOM 940 C C . ASP A 1 111 ? -6.052 10.573 16.575 1.00 54.59 111 ASP A C 1
ATOM 942 O O . ASP A 1 111 ? -5.890 10.165 17.724 1.00 54.59 111 ASP A O 1
ATOM 946 N N . ARG A 1 112 ? -6.839 9.883 15.731 1.00 62.69 112 ARG A N 1
ATOM 947 C CA . ARG A 1 112 ? -7.660 8.733 16.180 1.00 62.69 112 ARG A CA 1
ATOM 948 C C . ARG A 1 112 ? -7.593 7.473 15.315 1.00 62.69 112 ARG A C 1
ATOM 950 O O . ARG A 1 112 ? -8.303 6.513 15.635 1.00 62.69 112 ARG A O 1
ATOM 957 N N . LEU A 1 113 ? -6.790 7.481 14.249 1.00 69.44 113 LEU A N 1
ATOM 958 C CA . LEU A 1 113 ? -6.508 6.312 13.414 1.00 69.44 113 LEU A CA 1
ATOM 959 C C . LEU A 1 113 ? -5.000 6.055 13.394 1.00 69.44 113 LEU A C 1
ATOM 961 O O . LEU A 1 113 ? -4.253 6.778 12.738 1.00 69.44 113 LEU A O 1
ATOM 965 N N . GLU A 1 114 ? -4.561 5.015 14.096 1.00 69.75 114 GLU A N 1
ATOM 966 C CA . GLU A 1 114 ? -3.147 4.657 14.176 1.00 69.75 114 GLU A CA 1
ATOM 967 C C . GLU A 1 114 ? -2.913 3.272 13.571 1.00 69.75 114 GLU A C 1
ATOM 969 O O . GLU A 1 114 ? -3.614 2.301 13.879 1.00 69.75 114 GLU A O 1
ATOM 974 N N . ILE A 1 115 ? -1.895 3.179 12.710 1.00 74.94 115 ILE A N 1
ATOM 975 C CA . ILE A 1 115 ? -1.303 1.888 12.364 1.00 74.94 115 ILE A CA 1
ATOM 976 C C . ILE A 1 115 ? -0.624 1.368 13.625 1.00 74.94 115 ILE A C 1
ATOM 978 O O . ILE A 1 115 ? 0.393 1.908 14.054 1.00 74.94 115 ILE A O 1
ATOM 982 N N . GLU A 1 116 ? -1.162 0.290 14.186 1.00 79.12 116 GLU A N 1
ATOM 983 C CA . GLU A 1 116 ? -0.454 -0.473 15.210 1.00 79.12 116 GLU A CA 1
ATOM 984 C C . GLU A 1 116 ? 0.654 -1.306 14.555 1.00 79.12 116 GLU A C 1
ATOM 986 O O . GLU A 1 116 ? 1.734 -1.490 15.120 1.00 79.12 116 GLU A O 1
ATOM 991 N N . ARG A 1 117 ? 0.389 -1.832 13.348 1.00 79.31 117 ARG A N 1
ATOM 992 C CA . ARG A 1 117 ? 1.320 -2.728 12.661 1.00 79.31 117 ARG A CA 1
ATOM 993 C C . ARG A 1 117 ? 1.067 -2.845 11.167 1.00 79.31 117 ARG A C 1
ATOM 995 O O . ARG A 1 117 ? -0.073 -3.006 10.738 1.00 79.31 117 ARG A O 1
ATOM 1002 N N . VAL A 1 118 ? 2.159 -2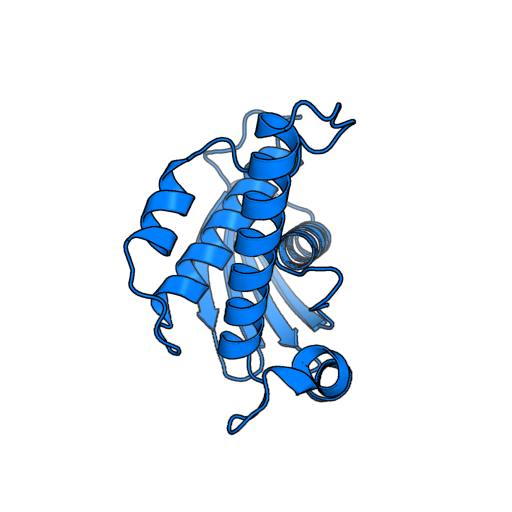.887 10.411 1.00 80.19 118 VAL A N 1
ATOM 1003 C CA . VAL A 1 118 ? 2.196 -3.363 9.025 1.00 80.19 118 VAL A CA 1
ATOM 1004 C C . VAL A 1 118 ? 3.323 -4.384 8.913 1.00 80.19 118 VAL A C 1
ATOM 1006 O O . VAL A 1 118 ? 4.462 -4.088 9.274 1.00 80.19 118 VAL A O 1
ATOM 1009 N N . TYR A 1 119 ? 3.011 -5.579 8.417 1.00 82.62 119 TYR A N 1
ATOM 1010 C CA . TYR A 1 119 ? 4.008 -6.579 8.046 1.00 82.62 119 TYR A CA 1
ATOM 1011 C C . TYR A 1 119 ? 3.947 -6.853 6.558 1.00 82.62 119 TYR A C 1
ATOM 1013 O O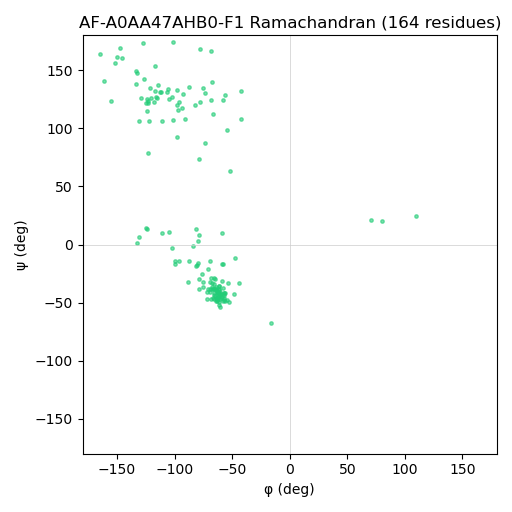 . TYR A 1 119 ? 2.894 -7.198 6.029 1.00 82.62 119 TYR A O 1
ATOM 1021 N N . LEU A 1 120 ? 5.101 -6.743 5.912 1.00 83.19 120 LEU A N 1
ATOM 1022 C CA . LEU A 1 120 ? 5.280 -7.097 4.513 1.00 83.19 120 LEU A CA 1
ATOM 1023 C C . LEU A 1 120 ? 5.776 -8.546 4.447 1.00 83.19 120 LEU A C 1
ATOM 1025 O O . LEU A 1 120 ? 6.830 -8.877 4.996 1.00 83.19 120 LEU A O 1
ATOM 1029 N N . LEU A 1 121 ? 4.979 -9.407 3.824 1.00 86.44 121 LEU A N 1
ATOM 1030 C CA . LEU A 1 121 ? 5.328 -10.770 3.426 1.00 86.44 121 LEU A CA 1
ATOM 1031 C C . LEU A 1 121 ? 5.646 -10.769 1.927 1.00 86.44 121 LEU A C 1
ATOM 1033 O O . LEU A 1 121 ? 5.463 -9.757 1.267 1.00 86.44 121 LEU A O 1
ATOM 1037 N N . GLN A 1 122 ? 6.111 -11.888 1.367 1.00 84.25 122 GLN A N 1
ATOM 1038 C CA . GLN A 1 122 ? 6.541 -11.930 -0.039 1.00 84.25 122 GLN A CA 1
ATOM 1039 C C . GLN A 1 122 ? 5.459 -11.396 -1.000 1.00 84.25 122 GLN A C 1
ATOM 1041 O O . GLN A 1 122 ? 5.730 -10.488 -1.782 1.00 84.25 122 GLN A O 1
ATOM 1046 N N . ASN A 1 123 ? 4.221 -11.885 -0.859 1.00 88.12 123 ASN A N 1
ATOM 1047 C CA . ASN A 1 123 ? 3.103 -11.571 -1.761 1.00 88.12 123 ASN A CA 1
ATOM 1048 C C . ASN A 1 123 ? 1.887 -10.999 -1.020 1.00 88.12 123 ASN A C 1
ATOM 1050 O O . ASN A 1 123 ? 0.783 -10.962 -1.560 1.00 88.12 123 ASN A O 1
ATOM 1054 N N . SER A 1 124 ? 2.050 -10.603 0.243 1.00 89.12 124 SER A N 1
ATOM 1055 C CA . SER A 1 124 ? 0.942 -10.052 1.013 1.00 89.12 124 SER A CA 1
ATOM 1056 C C . SER A 1 124 ? 1.392 -9.040 2.055 1.00 89.12 124 SER A C 1
ATOM 1058 O O . SER A 1 124 ? 2.558 -8.978 2.445 1.00 89.12 124 SER A O 1
ATOM 1060 N N . MET A 1 125 ? 0.445 -8.232 2.516 1.00 90.69 125 MET A N 1
ATOM 1061 C CA . MET A 1 125 ? 0.641 -7.267 3.584 1.00 90.69 125 MET A CA 1
ATOM 1062 C C . MET A 1 125 ? -0.387 -7.502 4.682 1.00 90.69 125 MET A C 1
ATOM 1064 O O . MET A 1 125 ? -1.592 -7.420 4.451 1.00 90.69 125 MET A O 1
ATOM 1068 N N . GLN A 1 126 ? 0.091 -7.747 5.898 1.00 90.44 126 GLN A N 1
ATOM 1069 C CA . GLN A 1 126 ? -0.764 -7.827 7.074 1.00 90.44 126 GLN A CA 1
ATOM 1070 C C . GLN A 1 126 ? -0.849 -6.461 7.741 1.00 90.44 126 GLN A C 1
ATOM 1072 O O . GLN A 1 126 ? 0.173 -5.836 8.026 1.00 90.44 126 GLN A O 1
ATOM 1077 N N . ILE A 1 127 ? -2.070 -6.021 8.018 1.00 88.88 127 ILE A N 1
ATOM 1078 C CA . ILE A 1 127 ? -2.364 -4.720 8.606 1.00 88.88 127 ILE A CA 1
ATOM 1079 C C . ILE A 1 127 ? -3.121 -4.926 9.912 1.00 88.88 127 ILE A C 1
ATOM 1081 O O . ILE A 1 127 ? -4.094 -5.682 9.973 1.00 88.88 127 ILE A O 1
ATOM 1085 N N . LEU A 1 128 ? -2.694 -4.193 10.935 1.00 87.31 128 LEU A N 1
ATOM 1086 C CA . LEU A 1 128 ? -3.392 -4.033 12.199 1.00 87.31 128 LEU A CA 1
ATOM 1087 C C . LEU A 1 128 ? -3.608 -2.539 12.456 1.00 87.31 128 LEU A C 1
ATOM 1089 O O . LEU A 1 128 ? -2.641 -1.791 12.633 1.00 87.31 128 LEU A O 1
ATOM 1093 N N . LEU A 1 129 ? -4.872 -2.116 12.472 1.00 85.31 129 LEU A N 1
ATOM 1094 C CA . LEU A 1 129 ? -5.265 -0.740 12.781 1.00 85.31 129 LEU A CA 1
ATOM 1095 C C . LEU A 1 129 ? -6.068 -0.689 14.076 1.00 85.31 129 LEU A C 1
ATOM 1097 O O . LEU A 1 129 ? -7.007 -1.472 14.253 1.00 85.31 129 LEU A O 1
ATOM 1101 N N . ASN A 1 130 ? -5.765 0.302 14.913 1.00 82.69 130 ASN A N 1
ATOM 1102 C CA . ASN A 1 130 ? -6.607 0.675 16.043 1.00 82.69 130 ASN A CA 1
ATOM 1103 C C . ASN A 1 130 ? -7.322 1.988 15.743 1.00 82.69 130 ASN A C 1
ATOM 1105 O O . ASN A 1 130 ? -6.722 2.974 15.310 1.00 82.69 130 ASN A O 1
ATOM 1109 N N . CYS A 1 131 ? -8.630 1.978 15.980 1.00 77.75 131 CYS A N 1
ATOM 1110 C CA . CYS A 1 131 ? -9.516 3.087 15.670 1.00 77.75 131 CYS A CA 1
ATOM 1111 C C . CYS A 1 131 ? -10.426 3.359 16.867 1.00 77.75 131 CYS A C 1
ATOM 1113 O O . CYS A 1 131 ? -11.009 2.448 17.461 1.00 77.75 131 CYS A O 1
ATOM 1115 N N . ASN A 1 132 ? -10.634 4.631 17.191 1.00 77.62 132 ASN A N 1
ATOM 1116 C CA . ASN A 1 132 ? -11.577 5.014 18.250 1.00 77.62 132 ASN A CA 1
ATOM 1117 C C . ASN A 1 132 ? -13.037 5.097 17.769 1.00 77.62 132 ASN A C 1
ATOM 1119 O O . ASN A 1 132 ? -13.935 5.383 18.557 1.00 77.62 132 ASN A O 1
ATOM 1123 N N . TYR A 1 133 ? -13.283 4.842 16.487 1.00 77.00 133 TYR A N 1
ATOM 1124 C CA . TYR A 1 133 ? -14.593 4.872 15.845 1.00 77.00 133 TYR A CA 1
ATOM 1125 C C . TYR A 1 133 ? -14.663 3.804 14.752 1.00 77.00 133 TYR A C 1
ATOM 1127 O O . TYR A 1 133 ? -13.633 3.307 14.296 1.00 77.00 133 TYR A O 1
ATOM 1135 N N . ASN A 1 134 ? -15.884 3.440 14.366 1.00 80.00 134 ASN A N 1
ATOM 1136 C CA . ASN A 1 134 ? -16.103 2.490 13.287 1.00 80.00 134 ASN A CA 1
ATOM 1137 C C . ASN A 1 134 ? -15.796 3.168 11.943 1.00 80.00 134 ASN A C 1
ATOM 1139 O O . ASN A 1 134 ? -16.312 4.256 11.680 1.00 80.00 134 ASN A O 1
ATOM 1143 N N . ILE A 1 135 ? -14.988 2.526 11.105 1.00 80.38 135 ILE A N 1
ATOM 1144 C CA . ILE A 1 135 ? -14.664 2.964 9.746 1.00 80.38 135 ILE A CA 1
ATOM 1145 C C . ILE A 1 135 ? -15.140 1.947 8.714 1.00 80.38 135 ILE A C 1
ATOM 1147 O O . ILE A 1 135 ? -15.205 0.745 8.979 1.00 80.38 135 ILE A O 1
ATOM 1151 N N . ASP A 1 136 ? -15.402 2.433 7.502 1.00 84.06 136 ASP A N 1
ATOM 1152 C CA . ASP A 1 136 ? -15.477 1.578 6.320 1.00 84.06 136 ASP A CA 1
ATOM 1153 C C . ASP A 1 136 ? -14.054 1.149 5.937 1.00 84.06 136 ASP A C 1
ATOM 1155 O O . ASP A 1 136 ? -13.340 1.822 5.189 1.00 84.06 136 ASP A O 1
ATOM 1159 N N . PHE A 1 137 ? -13.611 0.053 6.549 1.00 83.31 137 PHE A N 1
ATOM 1160 C CA . PHE A 1 137 ? -12.237 -0.420 6.445 1.00 83.31 137 PHE A CA 1
ATOM 1161 C C . PHE A 1 137 ? -11.873 -0.873 5.030 1.00 83.31 137 PHE A C 1
ATOM 1163 O O . PHE A 1 137 ? -10.778 -0.579 4.559 1.00 83.31 137 PHE A O 1
ATOM 1170 N N . GLU A 1 138 ? -12.791 -1.525 4.317 1.00 85.00 138 GLU A N 1
ATOM 1171 C CA . GLU A 1 138 ? -12.545 -1.949 2.937 1.00 85.00 138 GLU A CA 1
ATOM 1172 C C . GLU A 1 138 ? -12.333 -0.739 2.023 1.00 85.00 138 GLU A C 1
ATOM 1174 O O . GLU A 1 138 ? -11.365 -0.691 1.258 1.00 85.00 138 GLU A O 1
ATOM 1179 N N . LYS A 1 139 ? -13.200 0.275 2.137 1.00 84.19 139 LYS A N 1
ATOM 1180 C CA . LYS A 1 139 ? -13.058 1.526 1.389 1.00 84.19 139 LYS A CA 1
ATOM 1181 C C . LYS A 1 139 ? -11.764 2.258 1.741 1.00 84.19 139 LYS A C 1
ATOM 1183 O O . LYS A 1 139 ? -11.116 2.796 0.843 1.00 84.19 139 LYS A O 1
ATOM 1188 N N . PHE A 1 140 ? -11.368 2.248 3.013 1.00 84.88 140 PHE A N 1
ATOM 1189 C CA . PHE A 1 140 ? -10.108 2.836 3.457 1.00 84.88 140 PHE A CA 1
ATOM 1190 C C . PHE A 1 140 ? -8.898 2.147 2.807 1.00 84.88 140 PHE A C 1
ATOM 1192 O O . PHE A 1 140 ? -8.061 2.824 2.210 1.00 84.88 140 PHE A O 1
ATOM 1199 N N . ILE A 1 141 ? -8.830 0.809 2.843 1.00 86.38 141 ILE A N 1
ATOM 1200 C CA . ILE A 1 141 ? -7.734 0.059 2.208 1.00 86.38 141 ILE A CA 1
ATOM 1201 C C . ILE A 1 141 ? -7.710 0.289 0.693 1.00 86.38 141 ILE A C 1
ATOM 1203 O O . ILE A 1 141 ? -6.636 0.511 0.141 1.00 86.38 141 ILE A O 1
ATOM 1207 N N . LYS A 1 142 ? -8.872 0.328 0.025 1.00 84.94 142 LYS A N 1
ATOM 1208 C CA . LYS A 1 142 ? -8.981 0.673 -1.406 1.00 84.94 142 LYS A CA 1
ATOM 1209 C C . LYS A 1 142 ? -8.345 2.009 -1.745 1.00 84.94 142 LYS A C 1
ATOM 1211 O O . LYS A 1 142 ? -7.555 2.092 -2.681 1.00 84.94 142 LYS A O 1
ATOM 1216 N N . ARG A 1 143 ? -8.648 3.043 -0.966 1.00 84.31 143 ARG A N 1
ATOM 1217 C CA . ARG A 1 143 ? -8.068 4.375 -1.172 1.00 84.31 143 ARG A CA 1
ATOM 1218 C C . ARG A 1 143 ? -6.576 4.400 -0.872 1.00 84.31 143 ARG A C 1
ATOM 1220 O O . ARG A 1 143 ? -5.824 5.028 -1.609 1.00 84.31 143 ARG A O 1
ATOM 1227 N N . TRP A 1 144 ? -6.142 3.684 0.162 1.00 86.44 144 TRP A N 1
ATOM 1228 C CA . TRP A 1 144 ? -4.725 3.584 0.489 1.00 86.44 144 TRP A CA 1
ATOM 1229 C C . TRP A 1 144 ? -3.917 2.899 -0.609 1.00 86.44 144 TRP A C 1
ATOM 1231 O O . TRP A 1 144 ? -2.919 3.461 -1.047 1.00 86.44 144 TRP A O 1
ATOM 1241 N N . MET A 1 145 ? -4.370 1.749 -1.110 1.00 88.62 145 MET A N 1
ATOM 1242 C CA . MET A 1 145 ? -3.685 1.051 -2.201 1.00 88.62 145 MET A CA 1
ATOM 1243 C C . MET A 1 145 ? -3.669 1.888 -3.482 1.00 88.62 145 MET A C 1
ATOM 1245 O O . MET A 1 145 ? -2.621 1.990 -4.110 1.00 88.62 145 MET A O 1
ATOM 1249 N N . ALA A 1 146 ? -4.773 2.569 -3.807 1.00 83.94 146 ALA A N 1
ATOM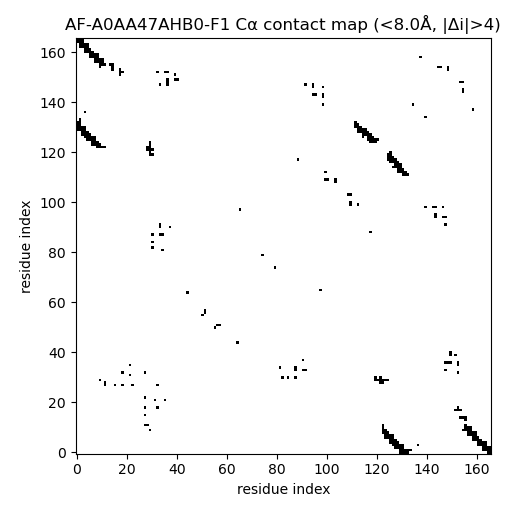 1250 C CA . ALA A 1 146 ? -4.845 3.447 -4.974 1.00 83.94 146 ALA A CA 1
ATOM 1251 C C . ALA A 1 146 ? -3.848 4.619 -4.920 1.00 83.94 146 ALA A C 1
ATOM 1253 O O . ALA A 1 146 ? -3.267 4.959 -5.941 1.00 83.94 146 ALA A O 1
ATOM 1254 N N . ILE A 1 147 ? -3.631 5.222 -3.743 1.00 81.38 147 ILE A N 1
ATOM 1255 C CA . ILE A 1 147 ? -2.652 6.311 -3.560 1.00 81.38 147 ILE A CA 1
ATOM 1256 C C . ILE A 1 147 ? -1.205 5.788 -3.520 1.00 81.38 147 ILE A C 1
ATOM 1258 O O . ILE A 1 147 ? -0.266 6.532 -3.805 1.00 81.38 147 ILE A O 1
ATOM 1262 N N . CYS A 1 148 ? -1.003 4.526 -3.137 1.00 84.31 148 CYS A N 1
ATOM 1263 C CA . CYS A 1 148 ? 0.314 3.901 -3.187 1.00 84.31 148 CYS A CA 1
ATOM 1264 C C . CYS A 1 148 ? 0.756 3.617 -4.623 1.00 84.31 148 CYS A C 1
ATOM 1266 O O . CYS A 1 148 ? 1.904 3.915 -4.939 1.00 84.31 148 CYS A O 1
ATOM 1268 N N . SER A 1 149 ? -0.126 3.042 -5.444 1.00 81.94 149 SER A N 1
ATOM 1269 C CA . SER A 1 149 ? 0.164 2.632 -6.822 1.00 81.94 149 SER A CA 1
ATOM 1270 C C . SER A 1 149 ? 0.174 3.791 -7.817 1.00 81.94 149 SER A C 1
ATOM 1272 O O . SER A 1 149 ? -0.310 4.883 -7.522 1.00 81.94 149 SER A O 1
ATOM 1274 N N . THR A 1 150 ? 0.657 3.525 -9.026 1.00 78.31 150 THR A N 1
ATOM 1275 C CA . THR A 1 150 ? 0.669 4.475 -10.147 1.00 78.31 150 THR A CA 1
ATOM 1276 C C . THR A 1 150 ? 0.024 3.852 -11.386 1.00 78.31 150 THR A C 1
ATOM 1278 O O . THR A 1 150 ? -0.326 2.672 -11.393 1.00 78.31 150 THR A O 1
ATOM 1281 N N . GLU A 1 151 ? -0.153 4.645 -12.445 1.00 73.62 151 GLU A N 1
ATOM 1282 C CA . GLU A 1 151 ? -0.634 4.137 -13.737 1.00 73.62 151 GLU A CA 1
ATOM 1283 C C . GLU A 1 151 ? 0.361 3.179 -14.414 1.00 73.62 151 GLU A C 1
ATOM 1285 O O . GLU A 1 151 ? -0.064 2.272 -15.127 1.00 73.62 151 GLU A O 1
ATOM 1290 N N . TYR A 1 152 ? 1.662 3.353 -14.157 1.00 79.75 152 TYR A N 1
ATOM 1291 C CA . TYR A 1 152 ? 2.730 2.499 -14.685 1.00 79.75 152 TYR A CA 1
ATOM 1292 C C . TYR A 1 152 ? 2.835 1.188 -13.902 1.00 79.75 152 TYR A C 1
ATOM 1294 O O . TYR A 1 152 ? 3.006 0.126 -14.491 1.00 79.75 152 TYR A O 1
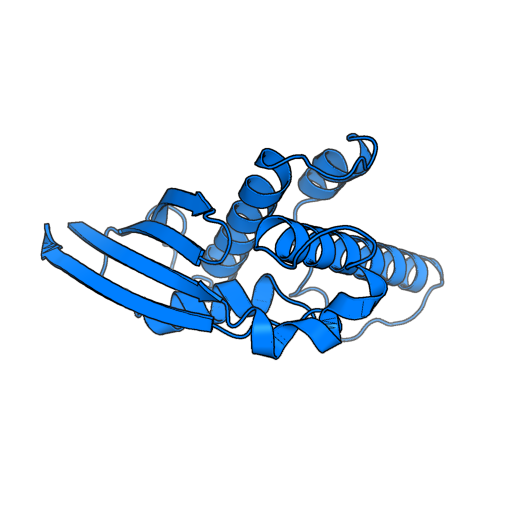ATOM 1302 N N . HIS A 1 153 ? 2.650 1.261 -12.582 1.00 85.44 153 HIS A N 1
ATOM 1303 C CA . HIS A 1 153 ? 2.757 0.136 -11.661 1.00 85.44 153 HIS A CA 1
ATOM 1304 C C . HIS A 1 153 ? 1.445 -0.033 -10.876 1.00 85.44 153 HIS A C 1
ATOM 1306 O O . HIS A 1 153 ? 1.348 0.398 -9.715 1.00 85.44 153 HIS A O 1
ATOM 1312 N N . PRO A 1 154 ? 0.410 -0.635 -11.501 1.00 84.12 154 PRO A N 1
ATOM 1313 C CA . PRO A 1 154 ? -0.894 -0.817 -10.886 1.00 84.12 154 PRO A CA 1
ATOM 1314 C C . PRO A 1 154 ? -0.842 -1.827 -9.739 1.00 84.12 154 PRO A C 1
ATOM 1316 O O . PRO A 1 154 ? 0.107 -2.590 -9.569 1.00 84.12 154 PRO A O 1
ATOM 1319 N N . VAL A 1 155 ? -1.914 -1.853 -8.948 1.00 86.50 155 VAL A N 1
ATOM 1320 C CA . VAL A 1 155 ? -2.074 -2.795 -7.842 1.00 86.50 155 VAL A CA 1
ATOM 1321 C C . VAL A 1 155 ? -3.354 -3.607 -8.009 1.00 86.50 155 VAL A C 1
ATOM 1323 O O . VAL A 1 155 ? -4.460 -3.069 -8.053 1.00 86.50 155 VAL A O 1
ATOM 1326 N N . TYR A 1 156 ? -3.201 -4.927 -8.057 1.00 85.81 156 TYR A N 1
ATOM 1327 C CA . TYR A 1 156 ? -4.294 -5.889 -7.990 1.00 85.81 156 TYR A CA 1
ATOM 1328 C C . TYR A 1 156 ? -4.140 -6.705 -6.723 1.00 85.81 156 TYR A C 1
ATOM 1330 O O . TYR A 1 156 ? -3.073 -7.253 -6.444 1.00 85.81 156 TYR A O 1
ATOM 1338 N N . TYR A 1 157 ? -5.196 -6.733 -5.920 1.00 89.19 157 TYR A N 1
ATOM 1339 C CA . TYR A 1 157 ? -5.150 -7.400 -4.636 1.00 89.19 157 TYR A CA 1
ATOM 1340 C C . TYR A 1 157 ? -6.522 -7.904 -4.200 1.00 89.19 157 TYR A C 1
ATOM 1342 O O . TYR A 1 157 ? -7.570 -7.373 -4.579 1.00 89.19 157 TYR A O 1
ATOM 1350 N N . LYS A 1 158 ? -6.492 -8.909 -3.333 1.00 89.75 158 LYS A N 1
ATOM 1351 C CA . LYS A 1 158 ? -7.637 -9.409 -2.586 1.00 89.75 158 LYS A CA 1
ATOM 1352 C C . LYS A 1 158 ? -7.516 -8.957 -1.136 1.00 89.75 158 LYS A C 1
ATOM 1354 O O . LYS A 1 158 ? -6.450 -9.056 -0.531 1.00 89.75 158 LYS A O 1
ATOM 1359 N N . LEU A 1 159 ? -8.612 -8.448 -0.581 1.00 87.94 159 LEU A N 1
ATOM 1360 C CA . LEU A 1 159 ? -8.691 -8.099 0.832 1.00 87.94 159 LEU A CA 1
ATOM 1361 C C . LEU A 1 159 ? -9.375 -9.227 1.601 1.00 87.94 159 LEU A C 1
ATOM 1363 O O . LEU A 1 159 ? -10.540 -9.530 1.349 1.00 87.94 159 LEU A O 1
ATOM 1367 N N . GLU A 1 160 ? -8.675 -9.801 2.573 1.00 87.25 160 GLU A N 1
ATOM 1368 C CA . GLU A 1 160 ? -9.250 -10.729 3.544 1.00 87.25 160 GLU A CA 1
ATOM 1369 C C . GLU A 1 160 ? -9.109 -10.134 4.943 1.00 87.25 160 GLU A C 1
ATOM 1371 O O . GLU A 1 160 ? -8.005 -9.812 5.376 1.00 87.25 160 GLU A O 1
ATOM 1376 N N . GLY A 1 161 ? -10.206 -9.950 5.676 1.00 77.25 161 GLY A N 1
ATOM 1377 C CA . GLY A 1 161 ? -10.126 -9.279 6.970 1.00 77.25 161 GLY A CA 1
ATOM 1378 C C . GLY A 1 161 ? -11.344 -9.457 7.858 1.00 77.25 161 GLY A C 1
ATOM 1379 O O . GLY A 1 161 ? -12.412 -9.861 7.409 1.00 77.25 161 GLY A O 1
ATOM 1380 N N . ASN A 1 162 ? -11.151 -9.137 9.137 1.00 73.88 162 ASN A N 1
ATOM 1381 C CA . ASN A 1 162 ? -12.174 -9.192 10.176 1.00 73.88 162 ASN A CA 1
ATOM 1382 C C . ASN A 1 162 ? -12.159 -7.903 11.007 1.00 73.88 162 ASN A C 1
ATOM 1384 O O . ASN A 1 162 ? -11.101 -7.312 11.252 1.00 73.88 162 ASN A O 1
ATOM 1388 N N . VAL A 1 163 ? -13.340 -7.501 11.478 1.00 74.19 163 VAL A N 1
ATOM 1389 C CA . VAL A 1 163 ? -13.520 -6.376 12.402 1.00 74.19 163 VAL A CA 1
ATOM 1390 C C . VAL A 1 163 ? -13.750 -6.921 13.804 1.00 74.19 163 VAL A C 1
ATOM 1392 O O . VAL A 1 163 ? -14.649 -7.734 14.014 1.00 74.19 163 VAL A O 1
ATOM 1395 N N . PHE A 1 164 ? -12.962 -6.450 14.767 1.00 72.88 164 PHE A N 1
ATOM 1396 C CA . PHE A 1 164 ? -13.109 -6.798 16.175 1.00 72.88 164 PHE A CA 1
ATOM 1397 C C . PHE A 1 164 ? -13.541 -5.563 16.969 1.00 72.88 164 PHE A C 1
ATOM 1399 O O . PHE A 1 164 ? -12.956 -4.484 16.845 1.00 72.88 164 PHE A O 1
ATOM 1406 N N . ILE A 1 165 ? -14.571 -5.729 17.796 1.00 68.25 165 ILE A N 1
ATOM 1407 C CA . ILE A 1 165 ? -15.013 -4.718 18.759 1.00 68.25 165 ILE A CA 1
ATOM 1408 C C . ILE A 1 165 ? -14.389 -5.099 20.102 1.00 68.25 165 ILE A C 1
ATOM 1410 O O . ILE A 1 165 ? -14.683 -6.178 20.618 1.00 68.25 165 ILE A O 1
ATOM 1414 N N . VAL A 1 166 ? -13.502 -4.243 20.618 1.00 58.66 166 VAL A N 1
ATOM 1415 C CA . VAL A 1 166 ? -12.792 -4.414 21.899 1.00 58.66 166 VAL A CA 1
ATOM 1416 C C . VAL A 1 166 ? -13.379 -3.490 22.955 1.00 58.66 166 VAL A C 1
ATOM 1418 O O . VAL A 1 166 ? -13.550 -2.278 22.657 1.00 58.66 166 VAL A O 1
#

Radius of gyration: 16.79 Å; Cα contacts (8 Å, |Δi|>4): 187; chains: 1; bounding box: 38×42×39 Å